Protein AF-A0A9E0UML6-F1 (afdb_monomer)

Nearest PDB structures (foldseek):
  7bkb-assembly1_D  TM=7.442E-01  e=4.950E-02  Methanospirillum hungatei JF-1
  8esw-assembly1_S1  TM=6.372E-01  e=2.706E-02  Drosophila melanogaster
  7qv7-assembly1_S  TM=6.905E-01  e=6.923E-02  Thermoanaerobacter kivui
  8qby-assembly1_G  TM=5.562E-01  e=6.923E-02  Paracoccus denitrificans PD1222
  6zjy-assembly1_3  TM=6.229E-01  e=3.241E-01  Thermus thermophilus

Sequence (110 aa):
MAKVAIAEATNFEKSGLFINRQFRIQKFKKVVEIPEEVVDVIDLLIRMINSYGKTSYNKPTRRDLRELMAKQYGFALVDGDVPSDGILMDSSKFASIKFPEKNALHFTNE

Solvent-accessible surface area (backbone atoms only — not comparable to full-atom values): 7101 Å² total; per-residue (Å²): 131,79,96,72,86,78,57,64,70,51,73,48,36,36,62,53,75,45,71,48,62,56,40,30,39,36,71,52,62,52,78,46,82,63,62,91,80,44,51,60,64,67,59,50,51,42,54,52,51,39,72,76,45,100,57,82,71,79,83,74,52,77,62,57,54,28,54,52,51,19,68,76,71,71,49,94,60,54,87,86,72,51,49,97,90,32,44,80,52,79,60,73,84,49,70,87,59,84,65,89,56,63,95,66,49,64,62,84,87,125

pLDDT: mean 83.92, std 10.59, range [41.12, 97.06]

Foldseek 3Di:
DDPDDAAADDLQQAWAWDQDLQRFIAIGHHNDHGDPRHDDVLVVVQVVCCVPDPDHDDRDDPCVVQVVVCVVQVDRGDNVPADRRTDHGDCCSCVPPDDPPVVSRPYDPD

Mean predicted aligned error: 6.78 Å

Radius of gyration: 16.9 Å; Cα contacts (8 Å, |Δi|>4): 121; chains: 1; bounding box: 46×33×43 Å

Structure (mmCIF, N/CA/C/O backbone):
data_AF-A0A9E0UML6-F1
#
_entry.id   AF-A0A9E0UML6-F1
#
loop_
_atom_site.group_PDB
_atom_site.id
_atom_site.type_symbol
_atom_site.label_atom_id
_atom_site.label_alt_id
_atom_site.label_comp_id
_atom_site.label_asym_id
_atom_site.label_entity_id
_atom_site.label_seq_id
_atom_site.pdbx_PDB_ins_code
_atom_site.Cartn_x
_atom_site.Cartn_y
_atom_site.Cartn_z
_atom_site.occupancy
_atom_site.B_iso_or_equiv
_atom_site.auth_seq_id
_atom_site.auth_comp_id
_atom_site.auth_asym_id
_atom_site.auth_atom_id
_atom_site.pdbx_PDB_model_num
ATOM 1 N N . MET A 1 1 ? -2.093 -21.588 11.000 1.00 82.25 1 MET A N 1
ATOM 2 C CA . MET A 1 1 ? -3.178 -20.817 10.353 1.00 82.25 1 MET A CA 1
ATOM 3 C C . MET A 1 1 ? -3.470 -19.570 11.169 1.00 82.25 1 MET A C 1
ATOM 5 O O . MET A 1 1 ? -3.203 -19.580 12.369 1.00 82.25 1 MET A O 1
ATOM 9 N N . ALA A 1 2 ? -3.986 -18.515 10.536 1.00 92.00 2 ALA A N 1
ATOM 10 C CA . ALA A 1 2 ? -4.423 -17.317 11.246 1.00 92.00 2 ALA A CA 1
ATOM 11 C C . ALA A 1 2 ? -5.658 -17.622 12.112 1.00 92.00 2 ALA A C 1
ATOM 13 O O . ALA A 1 2 ? -6.515 -18.405 11.711 1.00 92.00 2 ALA A O 1
ATOM 14 N N . LYS A 1 3 ? -5.739 -17.010 13.301 1.00 96.50 3 LYS A N 1
ATOM 15 C CA . LYS A 1 3 ? -6.915 -17.111 14.188 1.00 96.50 3 LYS A CA 1
ATOM 16 C C . LYS A 1 3 ? -8.031 -16.136 13.803 1.00 96.50 3 LYS A C 1
ATOM 18 O O . LYS A 1 3 ? -9.176 -16.348 14.175 1.00 96.50 3 LYS A O 1
ATOM 23 N N . VAL A 1 4 ? -7.676 -15.065 13.095 1.00 91.75 4 VAL A N 1
ATOM 24 C CA . VAL A 1 4 ? -8.574 -14.010 12.620 1.00 91.75 4 VAL A CA 1
ATOM 25 C C . VAL A 1 4 ? -8.223 -13.739 11.163 1.00 91.75 4 VAL A C 1
ATOM 27 O O . VAL A 1 4 ? -7.040 -13.632 10.834 1.00 91.75 4 VAL A O 1
ATOM 30 N N . ALA A 1 5 ? -9.238 -13.647 10.308 1.00 91.56 5 ALA A N 1
ATOM 31 C CA . ALA A 1 5 ? -9.104 -13.277 8.905 1.00 91.56 5 ALA A CA 1
ATOM 32 C C . ALA A 1 5 ? -9.808 -11.937 8.670 1.00 91.56 5 ALA A C 1
ATOM 34 O O . ALA A 1 5 ? -10.907 -11.717 9.175 1.00 91.56 5 ALA A O 1
ATOM 35 N N . ILE A 1 6 ? -9.157 -11.052 7.921 1.00 90.88 6 ILE A N 1
ATOM 36 C CA . ILE A 1 6 ? -9.671 -9.732 7.556 1.00 90.88 6 ILE A CA 1
ATOM 37 C C . ILE A 1 6 ? -9.738 -9.693 6.031 1.00 90.88 6 ILE A C 1
ATOM 39 O O . ILE A 1 6 ? -8.741 -9.987 5.372 1.00 90.88 6 ILE A O 1
ATOM 43 N N . ALA A 1 7 ? -10.906 -9.363 5.483 1.00 91.88 7 ALA A N 1
ATOM 44 C CA . ALA A 1 7 ? -11.083 -9.212 4.044 1.00 91.88 7 ALA A CA 1
ATOM 45 C C . ALA A 1 7 ? -10.414 -7.915 3.564 1.00 91.88 7 ALA A C 1
ATOM 47 O O . ALA A 1 7 ? -10.726 -6.834 4.063 1.00 91.88 7 ALA A O 1
ATOM 48 N N . GLU A 1 8 ? -9.506 -8.021 2.594 1.00 91.00 8 GLU A N 1
ATOM 49 C CA . GLU A 1 8 ? -8.814 -6.884 1.982 1.00 91.00 8 GLU A CA 1
ATOM 50 C C . GLU A 1 8 ? -9.082 -6.843 0.474 1.00 91.00 8 GLU A C 1
ATOM 52 O O . GLU A 1 8 ? -9.159 -7.883 -0.179 1.00 91.00 8 GLU A O 1
ATOM 57 N N . ALA A 1 9 ? -9.151 -5.624 -0.073 1.00 92.50 9 ALA A N 1
ATOM 58 C CA . ALA A 1 9 ? -9.278 -5.389 -1.501 1.00 92.50 9 ALA A CA 1
ATOM 59 C C . ALA A 1 9 ? -8.104 -6.004 -2.276 1.00 92.50 9 ALA A C 1
ATOM 61 O O . ALA A 1 9 ? -6.927 -5.743 -1.975 1.00 92.50 9 ALA A O 1
ATOM 62 N N . THR A 1 10 ? -8.419 -6.751 -3.329 1.00 93.50 10 THR A N 1
ATOM 63 C CA . THR A 1 10 ? -7.428 -7.275 -4.270 1.00 93.50 10 THR A CA 1
ATOM 64 C C . THR A 1 10 ? -6.830 -6.153 -5.126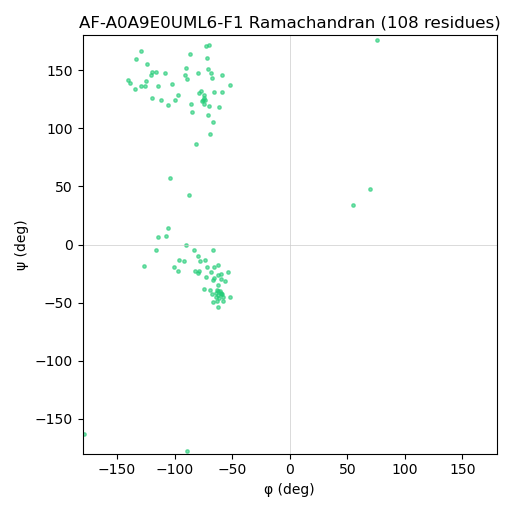 1.00 93.50 10 THR A C 1
ATOM 66 O O . THR A 1 10 ? -7.289 -5.010 -5.131 1.00 93.50 10 THR A O 1
ATOM 69 N N . ASN A 1 11 ? -5.790 -6.466 -5.903 1.00 93.50 11 ASN A N 1
ATOM 70 C CA . ASN A 1 11 ? -5.170 -5.488 -6.807 1.00 93.50 11 ASN A CA 1
ATOM 71 C C . ASN A 1 11 ? -6.097 -5.040 -7.943 1.00 93.50 11 ASN A C 1
ATOM 73 O O . ASN A 1 11 ? -5.859 -3.995 -8.536 1.00 93.50 11 ASN A O 1
ATOM 77 N N . PHE A 1 12 ? -7.140 -5.812 -8.247 1.00 95.31 12 PHE A N 1
ATOM 78 C CA . PHE A 1 12 ? -8.131 -5.435 -9.250 1.00 95.31 12 PHE A CA 1
ATOM 79 C C . PHE A 1 12 ? -9.145 -4.423 -8.701 1.00 95.31 12 PHE A C 1
ATOM 81 O O . PHE A 1 12 ? -9.738 -3.665 -9.463 1.00 95.31 12 PHE A O 1
ATOM 88 N N . GLU A 1 13 ? -9.306 -4.371 -7.383 1.00 95.38 13 GLU A N 1
ATOM 89 C CA . GLU A 1 13 ? -10.300 -3.548 -6.689 1.00 95.38 13 GLU A CA 1
ATOM 90 C C . GLU A 1 13 ? -9.719 -2.206 -6.209 1.00 95.38 13 GLU A C 1
ATOM 92 O O . GLU A 1 13 ? -10.457 -1.281 -5.866 1.00 95.38 13 GLU A O 1
ATOM 97 N N . LYS A 1 14 ? -8.387 -2.053 -6.222 1.00 91.00 14 LYS A N 1
ATOM 98 C CA . LYS A 1 14 ? -7.690 -0.831 -5.791 1.00 91.00 14 LYS A CA 1
ATOM 99 C C . LYS A 1 14 ? -6.686 -0.326 -6.822 1.00 91.00 14 LYS A C 1
ATOM 101 O O . LYS A 1 14 ? -6.316 -1.017 -7.761 1.00 91.00 14 LYS A O 1
ATOM 106 N N . SER A 1 15 ? -6.239 0.910 -6.626 1.00 90.62 15 SER A N 1
ATOM 107 C CA . SER A 1 15 ? -5.112 1.497 -7.356 1.00 90.62 15 SER A CA 1
ATOM 108 C C . SER A 1 15 ? -3.920 1.619 -6.417 1.00 90.62 15 SER A C 1
ATOM 110 O O . SER A 1 15 ? -4.093 1.866 -5.220 1.00 90.62 15 SER A O 1
ATOM 112 N N . GLY A 1 16 ? -2.713 1.485 -6.949 1.00 89.38 16 GLY A N 1
ATOM 113 C CA . GLY A 1 16 ? -1.515 1.562 -6.130 1.00 89.38 16 GLY A CA 1
ATOM 114 C C . GLY A 1 16 ? -0.232 1.413 -6.926 1.00 89.38 16 GLY A C 1
ATOM 115 O O . GLY A 1 16 ? -0.213 1.551 -8.149 1.00 89.38 16 GLY A O 1
ATOM 116 N N . LEU A 1 17 ? 0.844 1.132 -6.194 1.00 89.62 17 LEU A N 1
ATOM 117 C CA . LEU A 1 17 ? 2.190 0.985 -6.727 1.00 89.62 17 LEU A CA 1
ATOM 118 C C . LEU A 1 17 ? 2.764 -0.372 -6.320 1.00 89.62 17 LEU A C 1
ATOM 120 O O . LEU A 1 17 ? 2.588 -0.797 -5.179 1.00 89.62 17 LEU A O 1
ATOM 124 N N . PHE A 1 18 ? 3.488 -1.009 -7.233 1.00 90.81 18 PHE A N 1
ATOM 125 C CA . PHE A 1 18 ? 4.339 -2.161 -6.956 1.00 90.81 18 PHE A CA 1
ATOM 126 C C . PHE A 1 18 ? 5.796 -1.828 -7.222 1.00 90.81 18 PHE A C 1
ATOM 128 O O . PHE A 1 18 ? 6.098 -1.059 -8.128 1.00 90.81 18 PHE A O 1
ATOM 135 N N . ILE A 1 19 ? 6.688 -2.455 -6.461 1.00 87.69 19 ILE A N 1
ATOM 136 C CA . ILE A 1 19 ? 8.114 -2.518 -6.774 1.00 87.69 19 ILE A CA 1
ATOM 137 C C . ILE A 1 19 ? 8.383 -3.936 -7.261 1.00 87.69 19 ILE A C 1
ATOM 139 O O . ILE A 1 19 ? 8.107 -4.900 -6.546 1.00 87.69 19 ILE A O 1
ATOM 143 N N . ASN A 1 20 ? 8.868 -4.072 -8.490 1.00 88.88 20 ASN A N 1
ATOM 144 C CA . ASN A 1 20 ? 9.155 -5.380 -9.071 1.00 88.88 20 ASN A CA 1
ATOM 145 C C . ASN A 1 20 ? 10.597 -5.848 -8.769 1.00 88.88 20 ASN A C 1
ATOM 147 O O . ASN A 1 20 ? 11.381 -5.164 -8.113 1.00 88.88 20 ASN A O 1
ATOM 151 N N . ARG A 1 21 ? 10.971 -7.017 -9.301 1.00 87.88 21 ARG A N 1
ATOM 152 C CA . ARG A 1 21 ? 12.294 -7.653 -9.109 1.00 87.88 21 ARG A CA 1
ATOM 153 C C . ARG A 1 21 ? 13.485 -6.904 -9.731 1.00 87.88 21 ARG A C 1
ATOM 155 O O . ARG A 1 21 ? 14.618 -7.338 -9.550 1.00 87.88 21 ARG A O 1
ATOM 162 N N . GLN A 1 22 ? 13.232 -5.825 -10.466 1.00 87.06 22 GLN A N 1
ATOM 163 C CA . GLN A 1 22 ? 14.233 -4.916 -11.033 1.00 87.06 22 GLN A CA 1
ATOM 164 C C . GLN A 1 22 ? 14.285 -3.589 -10.260 1.00 87.06 22 GLN A C 1
ATOM 166 O O . GLN A 1 22 ? 14.790 -2.603 -10.784 1.00 87.06 22 GLN A O 1
ATOM 171 N N . PHE A 1 23 ? 13.689 -3.524 -9.062 1.00 86.44 23 PHE A N 1
ATOM 172 C CA . PHE A 1 23 ? 13.521 -2.285 -8.297 1.00 86.44 23 PHE A CA 1
ATOM 173 C C . PHE A 1 23 ? 12.803 -1.176 -9.070 1.00 86.44 23 PHE A C 1
ATOM 175 O O . PHE A 1 23 ? 13.073 0.010 -8.900 1.00 86.44 23 PHE A O 1
ATOM 182 N N . ARG A 1 24 ? 11.855 -1.553 -9.930 1.00 88.62 24 ARG A N 1
ATOM 183 C CA . ARG A 1 24 ? 11.059 -0.597 -10.694 1.00 88.62 24 ARG A CA 1
ATOM 184 C C . ARG A 1 24 ? 9.700 -0.390 -10.043 1.00 88.62 24 ARG A C 1
ATOM 186 O O . ARG A 1 24 ? 8.953 -1.352 -9.864 1.00 88.62 24 ARG A O 1
ATOM 193 N N . ILE A 1 25 ? 9.381 0.864 -9.735 1.00 89.12 25 ILE A N 1
ATOM 194 C CA . ILE A 1 25 ? 8.066 1.303 -9.266 1.00 89.12 25 ILE A CA 1
ATOM 195 C C . ILE A 1 25 ? 7.122 1.340 -10.461 1.00 89.12 25 ILE A C 1
ATOM 197 O O . ILE A 1 25 ? 7.381 2.043 -11.435 1.00 89.12 25 ILE A O 1
ATOM 201 N N . GLN A 1 26 ? 6.014 0.617 -10.380 1.00 90.44 26 GLN A N 1
ATOM 202 C CA . GLN A 1 26 ? 4.998 0.540 -11.425 1.00 90.44 26 GLN A CA 1
ATOM 203 C C . GLN A 1 26 ? 3.627 0.814 -10.821 1.00 90.44 26 GLN A C 1
ATOM 205 O O . GLN A 1 26 ? 3.302 0.294 -9.754 1.00 90.44 26 GLN A O 1
ATOM 210 N N . LYS A 1 27 ? 2.812 1.616 -11.508 1.00 90.56 27 LYS A N 1
ATOM 211 C CA . LYS A 1 27 ? 1.439 1.897 -11.081 1.00 90.56 27 LYS A CA 1
ATOM 212 C C . LYS A 1 27 ? 0.453 0.884 -11.647 1.00 90.56 27 LYS A C 1
ATOM 214 O O . LYS A 1 27 ? 0.552 0.498 -12.809 1.00 90.56 27 LYS A O 1
ATOM 219 N N . PHE A 1 28 ? -0.541 0.528 -10.847 1.00 91.44 28 PHE A N 1
ATOM 220 C CA . PHE A 1 28 ? -1.723 -0.206 -11.284 1.00 91.44 28 PHE A CA 1
ATOM 221 C C . 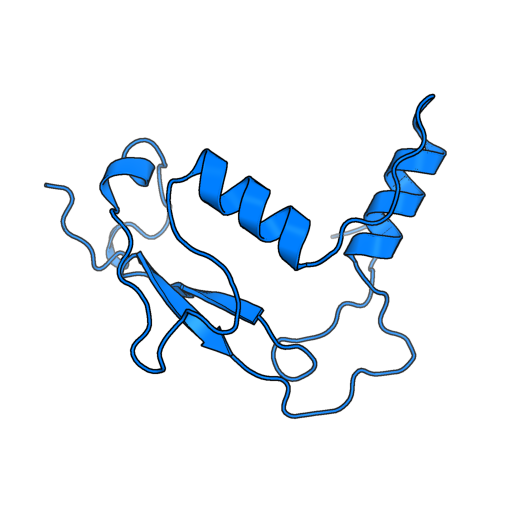PHE A 1 28 ? -2.983 0.578 -10.924 1.00 91.44 28 PHE A C 1
ATOM 223 O O . PHE A 1 28 ? -2.985 1.414 -10.014 1.00 91.44 28 PHE A O 1
ATOM 230 N N . LYS A 1 29 ? -4.057 0.327 -11.668 1.00 91.50 29 LYS A N 1
ATOM 231 C CA . LYS A 1 29 ? -5.348 0.981 -11.473 1.00 91.50 29 LYS A CA 1
ATOM 232 C C . LYS A 1 29 ? -6.412 -0.053 -11.148 1.00 91.50 29 LYS A C 1
ATOM 234 O O . LYS A 1 29 ? -6.368 -1.160 -11.678 1.00 91.50 29 LYS A O 1
ATOM 239 N N . LYS A 1 30 ? -7.384 0.370 -10.345 1.00 94.50 30 LYS A N 1
ATOM 240 C CA . LYS A 1 30 ? -8.645 -0.337 -10.133 1.00 94.50 30 LYS A CA 1
ATOM 241 C C . LYS A 1 30 ? -9.307 -0.657 -11.477 1.00 94.50 30 LYS A C 1
ATOM 243 O O . LYS A 1 30 ? -9.355 0.203 -12.358 1.00 94.50 30 LYS A O 1
ATOM 248 N N . VAL A 1 31 ? -9.837 -1.869 -11.593 1.00 97.06 31 VAL A N 1
ATOM 249 C CA . VAL A 1 31 ? -10.583 -2.365 -12.761 1.00 97.06 31 VAL A CA 1
ATOM 250 C C . VAL A 1 31 ? -11.957 -2.940 -1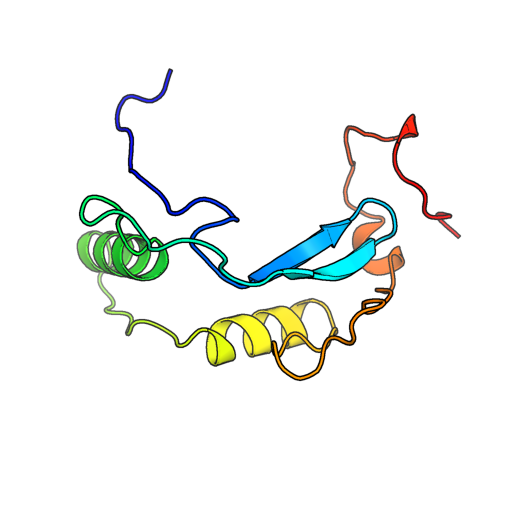2.408 1.00 97.06 31 VAL A C 1
ATOM 252 O O . VAL A 1 31 ? -12.802 -3.027 -13.292 1.00 97.06 31 VAL A O 1
ATOM 255 N N . VAL A 1 32 ? -12.205 -3.298 -11.145 1.00 96.56 32 VAL A N 1
ATOM 256 C CA . VAL A 1 32 ? -13.517 -3.751 -10.648 1.00 96.56 32 VAL A CA 1
ATOM 257 C C . VAL A 1 32 ? -13.870 -3.050 -9.341 1.00 96.56 32 VAL A C 1
ATOM 259 O O . VAL A 1 32 ? -12.993 -2.509 -8.668 1.00 96.56 32 VAL A O 1
ATOM 262 N N . GLU A 1 33 ? -15.152 -3.033 -8.988 1.00 95.81 33 GLU A N 1
ATOM 263 C CA . GLU A 1 33 ? -15.628 -2.451 -7.732 1.00 95.81 33 GLU A CA 1
ATOM 264 C C . GLU A 1 33 ? -15.184 -3.256 -6.508 1.00 95.81 33 GLU A C 1
ATOM 266 O O . GLU A 1 33 ? -15.034 -4.474 -6.574 1.00 95.81 33 GLU A O 1
ATOM 271 N N . ILE A 1 34 ? -14.952 -2.548 -5.399 1.00 94.44 34 ILE A N 1
ATOM 272 C CA . ILE A 1 34 ? -14.572 -3.163 -4.123 1.00 94.44 34 ILE A CA 1
ATOM 273 C C . ILE A 1 34 ? -15.835 -3.812 -3.527 1.00 94.44 34 ILE A C 1
ATOM 275 O O . ILE A 1 34 ? -16.847 -3.113 -3.430 1.00 94.44 34 ILE A O 1
ATOM 279 N N . PRO A 1 35 ? -15.802 -5.096 -3.119 1.00 93.75 35 PRO A N 1
ATOM 280 C CA . PRO A 1 35 ? -16.915 -5.726 -2.405 1.00 93.75 35 PRO A CA 1
ATOM 281 C C . PRO A 1 35 ? -17.258 -4.996 -1.099 1.00 93.75 35 PRO A C 1
ATOM 283 O O . PRO A 1 35 ? -16.365 -4.493 -0.417 1.00 93.75 35 PRO A O 1
ATOM 286 N N . GLU A 1 36 ? -18.537 -4.956 -0.722 1.00 91.19 36 GLU A N 1
ATOM 287 C CA . GLU A 1 36 ? -19.002 -4.194 0.450 1.00 91.19 36 GLU A CA 1
ATOM 288 C C . GLU A 1 36 ? -18.401 -4.692 1.776 1.00 91.19 36 GLU A C 1
ATOM 290 O O . GLU A 1 36 ? -18.246 -3.921 2.723 1.00 91.19 36 GLU A O 1
ATOM 295 N N . GLU A 1 37 ? -18.020 -5.967 1.851 1.00 90.25 37 GLU A N 1
ATOM 296 C CA . GLU A 1 37 ? -17.478 -6.611 3.050 1.00 90.25 37 GLU A CA 1
ATOM 297 C C . GLU A 1 37 ? -15.989 -6.308 3.288 1.00 90.25 37 GLU A C 1
ATOM 299 O O . GLU A 1 37 ? -15.436 -6.660 4.336 1.00 90.25 37 GLU A O 1
ATOM 304 N N . VAL A 1 38 ? -15.316 -5.684 2.320 1.0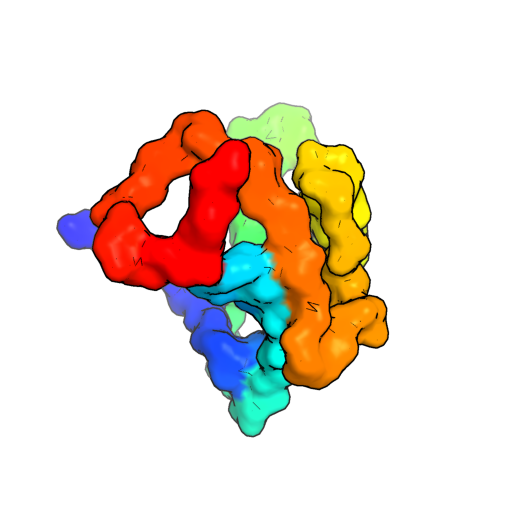0 93.38 38 VAL A N 1
ATOM 305 C CA . VAL A 1 38 ? -13.890 -5.365 2.403 1.00 93.38 38 VAL A CA 1
ATOM 306 C C . VAL A 1 38 ? -13.663 -4.133 3.270 1.00 93.38 38 VAL A C 1
ATOM 308 O O . VAL A 1 38 ? -14.245 -3.070 3.060 1.00 93.38 38 VAL A O 1
ATOM 311 N N . VAL A 1 39 ? -12.730 -4.247 4.215 1.00 90.50 39 VAL A N 1
ATOM 312 C CA . VAL A 1 39 ? -12.359 -3.129 5.086 1.00 90.50 39 VAL A CA 1
ATOM 313 C C . VAL A 1 39 ? -11.213 -2.308 4.498 1.00 90.50 39 VAL A C 1
ATOM 315 O O . VAL A 1 39 ? -10.277 -2.833 3.890 1.00 90.50 39 VAL A O 1
ATOM 318 N N . ASP A 1 40 ? -11.233 -0.997 4.742 1.00 87.94 40 ASP A N 1
ATOM 319 C CA . ASP A 1 40 ? -10.062 -0.151 4.518 1.00 87.94 40 ASP A CA 1
ATOM 320 C C . ASP A 1 40 ? -9.002 -0.477 5.581 1.00 87.94 40 ASP A C 1
ATOM 322 O O . ASP A 1 40 ? -9.169 -0.198 6.770 1.00 87.94 40 ASP A O 1
ATOM 326 N N . VAL A 1 41 ? -7.898 -1.083 5.145 1.00 87.69 41 VAL A N 1
ATOM 327 C CA . VAL A 1 41 ? -6.835 -1.554 6.043 1.00 87.69 41 VAL A CA 1
ATOM 328 C C . VAL A 1 41 ? -6.179 -0.410 6.817 1.00 87.69 41 VAL A C 1
ATOM 330 O O . VAL A 1 41 ? -5.829 -0.596 7.980 1.00 87.69 41 VAL A O 1
ATOM 333 N N . ILE A 1 42 ? -6.034 0.782 6.229 1.00 88.50 42 ILE A N 1
ATOM 334 C CA . ILE A 1 42 ? -5.448 1.926 6.943 1.00 88.50 42 ILE A CA 1
ATOM 335 C C . ILE A 1 42 ? -6.390 2.377 8.058 1.00 88.50 42 ILE A C 1
ATOM 337 O O . ILE A 1 42 ? -5.934 2.632 9.171 1.00 88.50 42 ILE A O 1
ATOM 341 N N . ASP A 1 43 ? -7.694 2.434 7.789 1.00 89.81 43 ASP A N 1
ATOM 342 C CA . ASP A 1 43 ? -8.691 2.745 8.817 1.00 89.81 43 ASP A CA 1
ATOM 343 C C . ASP A 1 43 ? -8.688 1.712 9.951 1.00 89.81 43 ASP A C 1
ATOM 345 O O . ASP A 1 43 ? -8.630 2.075 11.129 1.00 89.81 43 ASP A O 1
ATOM 349 N N . LEU A 1 44 ? -8.663 0.421 9.603 1.00 91.38 44 LEU A N 1
ATOM 350 C CA . LEU A 1 44 ? -8.586 -0.662 10.579 1.00 91.38 44 LEU A CA 1
ATOM 351 C C . LEU A 1 44 ? -7.337 -0.538 11.460 1.00 91.38 44 LEU A C 1
ATOM 353 O O . LEU A 1 44 ? -7.448 -0.600 12.684 1.00 91.38 44 LEU A O 1
ATOM 357 N N . LEU A 1 45 ? -6.159 -0.336 10.863 1.00 90.81 45 LEU A N 1
ATOM 358 C CA . LEU A 1 45 ? -4.902 -0.208 11.602 1.00 90.81 45 LEU A CA 1
ATOM 359 C C . LEU A 1 45 ? -4.909 1.008 12.533 1.00 90.81 45 LEU A C 1
ATOM 361 O O . LEU A 1 45 ? -4.465 0.896 13.675 1.00 90.81 45 LEU A O 1
ATOM 365 N N . ILE A 1 46 ? -5.456 2.145 12.094 1.00 92.50 46 ILE A N 1
ATOM 366 C CA . ILE A 1 46 ? -5.589 3.343 12.934 1.00 92.50 46 ILE A CA 1
ATOM 367 C C . ILE A 1 46 ? -6.529 3.079 14.112 1.00 92.50 46 ILE A C 1
ATOM 369 O O . ILE A 1 46 ? -6.177 3.383 15.251 1.00 92.50 46 ILE A O 1
ATOM 373 N N . ARG A 1 47 ? -7.685 2.447 13.877 1.00 91.81 47 ARG A N 1
ATOM 374 C CA . ARG A 1 47 ? -8.618 2.056 14.947 1.00 91.81 47 ARG A CA 1
ATOM 375 C C . ARG A 1 47 ? -7.969 1.099 15.941 1.00 91.81 47 ARG A C 1
ATOM 377 O O . ARG A 1 47 ? -8.127 1.284 17.145 1.00 91.81 47 ARG A O 1
ATOM 384 N N . MET A 1 48 ? -7.213 0.115 15.455 1.00 91.38 48 MET A N 1
ATOM 385 C CA . MET A 1 48 ? -6.479 -0.816 16.311 1.00 91.38 48 MET A CA 1
ATOM 386 C C . MET A 1 48 ? -5.440 -0.074 17.155 1.00 91.38 48 MET A C 1
ATOM 388 O O . MET A 1 48 ? -5.485 -0.170 18.379 1.00 91.38 48 MET A O 1
ATOM 392 N N . ILE A 1 49 ? -4.557 0.721 16.548 1.00 91.62 49 ILE A N 1
ATOM 393 C CA . ILE A 1 49 ? -3.517 1.462 17.278 1.00 91.62 49 ILE A CA 1
ATOM 394 C C . 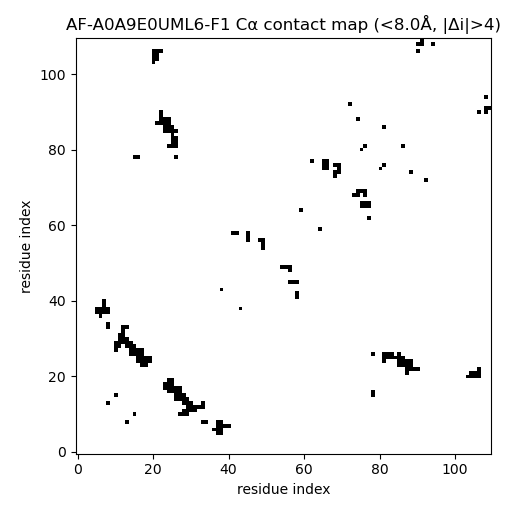ILE A 1 49 ? -4.137 2.410 18.315 1.00 91.62 49 ILE A C 1
ATOM 396 O O . ILE A 1 49 ? -3.683 2.434 19.458 1.00 91.62 49 ILE A O 1
ATOM 400 N N . ASN A 1 50 ? -5.212 3.120 17.963 1.00 93.12 50 ASN A N 1
ATOM 401 C CA . ASN A 1 50 ? -5.918 4.015 18.883 1.00 93.12 50 ASN A CA 1
ATOM 402 C C . ASN A 1 50 ? -6.608 3.259 20.030 1.00 93.12 50 ASN A C 1
ATOM 404 O O . ASN A 1 50 ? -6.719 3.798 21.125 1.00 93.12 50 ASN A O 1
ATOM 408 N N . SER A 1 51 ? -7.048 2.015 19.805 1.00 92.50 51 SER A N 1
ATOM 409 C CA . SER A 1 51 ? -7.667 1.183 20.849 1.00 92.50 51 SER A CA 1
ATOM 410 C C . SER A 1 51 ? -6.671 0.653 21.888 1.00 92.50 51 SER A C 1
ATOM 412 O O . SER A 1 51 ? -7.047 0.434 23.036 1.00 92.50 51 SER A O 1
ATOM 414 N N . TYR A 1 52 ? -5.403 0.468 21.504 1.00 89.31 52 TYR A N 1
ATOM 415 C CA . TYR A 1 52 ? -4.337 -0.008 22.396 1.00 89.31 52 TYR A CA 1
ATOM 416 C C . TYR A 1 52 ? -3.485 1.126 22.988 1.00 89.31 52 TYR A C 1
ATOM 418 O O . TYR A 1 52 ? -2.814 0.934 24.004 1.00 89.31 52 TYR A O 1
ATOM 426 N N . GLY A 1 53 ? -3.456 2.289 22.337 1.00 81.56 53 GLY A N 1
ATOM 427 C CA . GLY A 1 53 ? -2.585 3.406 22.683 1.00 81.56 53 GLY A CA 1
ATOM 428 C C . GLY A 1 53 ? -3.154 4.350 23.745 1.00 81.56 53 GLY A C 1
ATOM 429 O O . GLY A 1 53 ? -4.350 4.409 24.002 1.00 81.56 53 GLY A O 1
ATOM 430 N N . LYS A 1 54 ? -2.268 5.167 24.328 1.00 75.94 54 LYS A N 1
ATOM 431 C CA . LYS A 1 54 ? -2.641 6.377 25.093 1.00 75.94 54 LYS A CA 1
ATOM 432 C C . LYS A 1 54 ? -2.725 7.627 24.206 1.00 75.94 54 LYS A C 1
ATOM 434 O O . LYS A 1 54 ? -2.980 8.722 24.699 1.00 75.94 54 LYS A O 1
ATOM 439 N N . THR A 1 55 ? -2.453 7.470 22.913 1.00 75.56 55 THR A N 1
ATOM 440 C CA . THR A 1 55 ? -2.348 8.543 21.923 1.00 75.56 55 THR A CA 1
ATOM 441 C C . THR A 1 55 ? -3.284 8.227 20.767 1.00 75.56 55 THR A C 1
ATOM 443 O O . THR A 1 55 ? -3.341 7.084 20.321 1.00 75.56 55 THR A O 1
ATOM 446 N N . SER A 1 56 ? -4.009 9.241 20.297 1.00 84.25 56 SER A N 1
ATOM 447 C CA . SER A 1 56 ? -4.910 9.125 19.153 1.00 84.25 56 SER A CA 1
ATOM 448 C C . SER A 1 56 ? -4.214 9.611 17.889 1.00 84.25 56 SER A C 1
ATOM 450 O O . SER A 1 56 ? -3.692 10.725 17.851 1.00 84.25 56 SER A O 1
ATOM 452 N N . TYR A 1 57 ? -4.246 8.790 16.848 1.00 87.12 57 TYR A N 1
ATOM 453 C CA . TYR A 1 57 ? -3.773 9.114 15.511 1.00 87.12 57 TYR A CA 1
ATOM 454 C C . TYR A 1 57 ? -4.959 9.417 14.601 1.00 87.12 57 TYR A C 1
ATOM 456 O O . TYR A 1 57 ? -5.969 8.710 14.617 1.00 87.12 57 TYR A O 1
ATOM 464 N N . ASN A 1 58 ? -4.813 10.452 13.778 1.00 90.50 58 ASN A N 1
ATOM 465 C CA . ASN A 1 58 ? -5.722 10.700 12.666 1.00 90.50 58 ASN A CA 1
ATOM 466 C C . ASN A 1 58 ? -5.357 9.785 11.497 1.00 90.50 58 ASN A C 1
ATOM 468 O O . ASN A 1 58 ? -4.180 9.484 11.286 1.00 90.50 58 ASN A O 1
ATOM 472 N N . LYS A 1 59 ? -6.360 9.375 10.714 1.00 89.31 59 LYS A N 1
ATOM 473 C CA . LYS A 1 59 ? -6.124 8.610 9.489 1.00 89.31 59 LYS A CA 1
ATOM 474 C C . LYS A 1 59 ? -5.294 9.458 8.512 1.00 89.31 59 LYS A C 1
ATOM 476 O O . LYS A 1 59 ? -5.775 10.515 8.101 1.00 89.31 59 LYS A O 1
ATOM 481 N N . PRO A 1 60 ? -4.080 9.024 8.129 1.00 90.31 60 PRO A N 1
ATOM 482 C CA . PRO A 1 60 ? -3.282 9.754 7.159 1.00 90.31 60 PRO A CA 1
ATOM 483 C C . PRO A 1 60 ? -3.903 9.622 5.769 1.00 90.31 60 PRO A C 1
ATOM 485 O O . PRO A 1 60 ? -4.528 8.609 5.431 1.00 90.31 60 PRO A O 1
ATOM 488 N N . THR A 1 61 ? -3.698 10.625 4.926 1.00 88.75 61 THR A N 1
ATOM 489 C CA . THR A 1 61 ? -4.011 10.491 3.508 1.00 88.75 61 THR A CA 1
ATOM 490 C C . THR A 1 61 ? -2.996 9.561 2.836 1.00 88.75 61 THR A C 1
ATOM 492 O O . THR A 1 61 ? -1.872 9.362 3.305 1.00 88.75 61 THR A O 1
ATOM 495 N N . ARG A 1 62 ? -3.359 9.013 1.668 1.00 82.62 62 ARG A N 1
ATOM 496 C CA . ARG A 1 62 ? -2.402 8.262 0.833 1.00 82.62 62 ARG A CA 1
ATOM 497 C C . ARG A 1 62 ? -1.173 9.099 0.472 1.00 82.62 62 ARG A C 1
ATOM 499 O O . ARG A 1 62 ? -0.091 8.544 0.306 1.00 82.62 62 ARG A O 1
ATOM 506 N N . ARG A 1 63 ? -1.345 10.418 0.335 1.00 85.00 63 ARG A N 1
ATOM 507 C CA . ARG A 1 63 ? -0.261 11.356 0.046 1.00 85.00 63 ARG A CA 1
ATOM 508 C C . ARG A 1 63 ? 0.712 11.439 1.219 1.00 85.00 63 ARG A C 1
ATOM 510 O O . ARG A 1 63 ? 1.898 11.233 0.994 1.00 85.00 63 ARG A O 1
ATOM 517 N N . ASP A 1 64 ? 0.211 11.624 2.438 1.00 87.56 64 ASP A N 1
ATOM 518 C CA . ASP A 1 64 ? 1.049 11.743 3.641 1.00 87.56 64 ASP A CA 1
ATOM 519 C C . ASP A 1 64 ? 1.935 10.506 3.831 1.00 87.56 64 ASP A C 1
ATOM 521 O O . ASP A 1 64 ? 3.141 10.610 4.054 1.00 87.56 64 ASP A O 1
ATOM 525 N N . LEU A 1 65 ? 1.349 9.312 3.668 1.00 86.12 65 LEU A N 1
ATOM 526 C CA . LEU A 1 65 ? 2.080 8.046 3.770 1.00 86.12 65 LEU A CA 1
ATOM 527 C C . LEU A 1 65 ? 3.202 7.947 2.733 1.00 86.12 65 LEU A C 1
ATOM 529 O O . LEU A 1 65 ? 4.299 7.480 3.031 1.00 86.12 65 LEU A O 1
ATOM 533 N N . ARG A 1 66 ? 2.942 8.407 1.513 1.00 84.31 66 ARG A N 1
ATOM 534 C CA . ARG A 1 66 ? 3.912 8.357 0.419 1.00 84.31 66 ARG A CA 1
ATOM 535 C C . ARG A 1 66 ? 5.013 9.378 0.555 1.00 84.31 66 ARG A C 1
ATOM 537 O O . ARG A 1 66 ? 6.149 9.042 0.260 1.00 84.31 66 ARG A O 1
ATOM 544 N N . GLU A 1 67 ? 4.707 10.584 1.011 1.00 85.31 67 GLU A N 1
ATOM 545 C CA . GLU A 1 67 ? 5.726 11.587 1.320 1.00 85.31 67 GLU A CA 1
ATOM 546 C C . GLU A 1 67 ? 6.633 11.100 2.459 1.00 85.31 67 GLU A C 1
ATOM 548 O O . GLU A 1 67 ? 7.855 11.238 2.380 1.00 85.31 67 GLU A O 1
ATOM 553 N N . LEU A 1 68 ? 6.066 10.431 3.468 1.00 85.69 68 LEU A N 1
ATOM 554 C CA . LEU A 1 68 ? 6.837 9.806 4.542 1.00 85.69 68 LEU A CA 1
ATOM 555 C C . LEU A 1 68 ? 7.762 8.694 4.020 1.00 85.69 68 LEU A C 1
ATOM 557 O O . LEU A 1 68 ? 8.954 8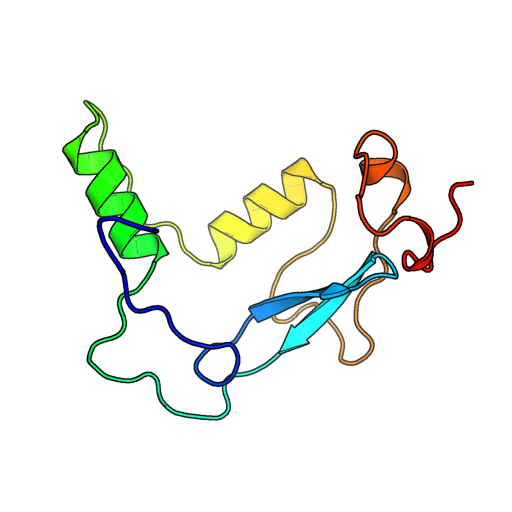.682 4.331 1.00 85.69 68 LEU A O 1
ATOM 561 N N . MET A 1 69 ? 7.239 7.781 3.197 1.00 81.94 69 MET A N 1
ATOM 562 C CA . MET A 1 69 ? 8.036 6.724 2.560 1.00 81.94 69 MET A CA 1
ATOM 563 C C . MET A 1 69 ? 9.116 7.309 1.637 1.00 81.94 69 MET A C 1
ATOM 565 O O . MET A 1 69 ? 10.270 6.881 1.682 1.00 81.94 69 MET A O 1
ATOM 569 N N . ALA A 1 70 ? 8.762 8.320 0.843 1.00 80.38 70 ALA A N 1
ATOM 570 C CA . ALA A 1 70 ? 9.664 9.019 -0.062 1.00 80.38 70 ALA A CA 1
ATOM 571 C C . ALA A 1 70 ? 10.825 9.668 0.690 1.00 80.38 70 ALA A C 1
ATOM 573 O O . ALA A 1 70 ? 11.967 9.565 0.252 1.00 80.38 70 ALA A O 1
ATOM 574 N N . LYS A 1 71 ? 10.559 10.285 1.845 1.00 82.62 71 LYS A N 1
ATOM 575 C CA . LYS A 1 71 ? 11.593 10.865 2.707 1.00 82.62 71 LYS A CA 1
ATOM 576 C C . LYS A 1 71 ? 12.542 9.804 3.265 1.00 82.62 71 LYS A C 1
ATOM 578 O O . LYS A 1 71 ? 13.745 10.036 3.306 1.00 82.62 71 LYS A O 1
ATOM 583 N N . GLN A 1 72 ? 12.012 8.657 3.688 1.00 79.25 72 GLN A N 1
ATOM 584 C CA . GLN A 1 72 ? 12.809 7.589 4.298 1.00 79.25 72 GLN A CA 1
ATOM 585 C C . GLN A 1 72 ? 13.744 6.908 3.293 1.00 79.25 72 GLN A C 1
ATOM 587 O O . GLN A 1 72 ? 14.875 6.569 3.631 1.00 79.25 72 GLN A O 1
ATOM 592 N N . TYR A 1 73 ? 13.273 6.696 2.065 1.00 72.56 73 TYR A N 1
ATOM 593 C CA . TYR A 1 73 ? 13.980 5.873 1.083 1.00 72.56 73 TYR A CA 1
ATOM 594 C C . TYR A 1 73 ? 14.447 6.649 -0.159 1.00 72.56 73 TYR A C 1
ATOM 596 O O . TYR A 1 73 ? 15.176 6.117 -0.997 1.00 72.56 73 TYR A O 1
ATOM 604 N N . GLY A 1 74 ? 14.098 7.930 -0.272 1.00 69.25 74 GLY A N 1
ATOM 605 C CA . GLY A 1 74 ? 14.559 8.852 -1.309 1.00 69.25 74 GLY A CA 1
ATOM 606 C C . GLY A 1 74 ? 14.021 8.552 -2.709 1.00 69.25 74 GLY A C 1
ATOM 607 O O . GLY A 1 74 ? 14.818 8.512 -3.642 1.00 69.25 74 GLY A O 1
ATOM 608 N N . PHE A 1 75 ? 12.713 8.315 -2.859 1.00 70.31 75 PHE A N 1
ATOM 609 C CA . PHE A 1 75 ? 12.050 8.169 -4.166 1.00 70.31 75 PHE A CA 1
ATOM 610 C C . PHE A 1 75 ? 10.673 8.850 -4.191 1.00 70.31 75 PHE A C 1
ATOM 612 O O . PHE A 1 75 ? 9.944 8.795 -3.207 1.00 70.31 75 PHE A O 1
ATOM 619 N N . ALA A 1 76 ? 10.304 9.498 -5.303 1.00 66.25 76 ALA A N 1
ATOM 620 C CA . ALA A 1 76 ? 9.006 10.166 -5.446 1.00 66.25 76 ALA A CA 1
ATOM 621 C C . ALA A 1 76 ? 7.883 9.136 -5.658 1.00 66.25 76 ALA A C 1
ATOM 623 O O . ALA A 1 76 ? 7.957 8.302 -6.558 1.00 66.25 76 ALA A O 1
ATOM 624 N N . LEU A 1 77 ? 6.853 9.176 -4.807 1.00 67.44 77 LEU A N 1
ATOM 625 C CA . LEU A 1 77 ? 5.828 8.128 -4.710 1.00 67.44 77 LEU A CA 1
ATOM 626 C C . LEU A 1 77 ? 4.412 8.549 -5.118 1.00 67.44 77 LEU A C 1
ATOM 628 O O . LEU A 1 77 ? 3.466 7.794 -4.898 1.00 67.44 77 LEU A O 1
ATOM 632 N N . VAL A 1 78 ? 4.206 9.749 -5.651 1.00 66.25 78 VAL A N 1
ATOM 633 C CA . VAL A 1 78 ? 2.845 10.254 -5.878 1.00 66.25 78 VAL A CA 1
ATOM 634 C C . VAL A 1 78 ? 2.248 9.590 -7.131 1.00 66.25 78 VAL A C 1
ATOM 636 O O . VAL A 1 78 ? 2.902 9.527 -8.162 1.00 66.25 78 VAL A O 1
ATOM 639 N N . ASP A 1 79 ? 1.007 9.078 -7.064 1.00 59.16 79 ASP A N 1
ATOM 640 C CA . ASP A 1 79 ? 0.344 8.292 -8.140 1.00 59.16 79 ASP A CA 1
ATOM 641 C C . ASP A 1 79 ? 0.321 8.971 -9.522 1.00 59.16 79 ASP A C 1
ATOM 643 O O . ASP A 1 79 ? 0.170 8.298 -10.546 1.00 59.16 79 ASP A O 1
ATOM 647 N N . GLY A 1 80 ? 0.430 10.301 -9.553 1.00 62.31 80 GLY A N 1
ATOM 648 C CA . GLY A 1 80 ? 0.515 11.088 -10.782 1.00 62.31 80 GLY A CA 1
ATOM 649 C C . GLY A 1 80 ? 1.909 11.102 -11.412 1.00 62.31 80 GLY A C 1
ATOM 650 O O . GLY A 1 80 ? 2.012 11.241 -12.627 1.00 62.31 80 GLY A O 1
ATOM 651 N N . ASP A 1 81 ? 2.951 10.884 -10.612 1.00 73.38 81 ASP A N 1
ATOM 652 C CA . ASP A 1 81 ? 4.349 11.088 -11.000 1.00 73.38 81 ASP A CA 1
ATOM 653 C C . ASP A 1 81 ? 4.990 9.818 -11.572 1.00 73.38 81 ASP A C 1
ATOM 655 O O . ASP A 1 81 ? 6.051 9.882 -12.184 1.00 73.38 81 ASP A O 1
ATOM 659 N N . VAL A 1 82 ? 4.355 8.652 -11.397 1.00 84.38 82 VAL A N 1
ATOM 660 C CA . VAL A 1 82 ? 4.865 7.383 -11.935 1.00 84.38 82 VAL A CA 1
ATOM 661 C C . VAL A 1 82 ? 4.407 7.227 -13.393 1.00 84.38 82 VAL A C 1
ATOM 663 O O . VAL A 1 82 ? 3.200 7.086 -13.637 1.00 84.38 82 VAL A O 1
ATOM 666 N N . PRO A 1 83 ? 5.316 7.232 -14.385 1.00 86.31 83 PRO A N 1
ATOM 667 C CA . PRO A 1 83 ? 4.966 7.034 -15.789 1.00 86.31 83 PRO A CA 1
ATOM 668 C C . PRO A 1 83 ? 4.585 5.568 -16.071 1.00 86.31 83 PRO A C 1
ATOM 670 O O . PRO A 1 83 ? 4.685 4.698 -15.203 1.00 86.31 83 PRO A O 1
ATOM 673 N N . SER A 1 84 ? 4.064 5.275 -17.267 1.00 85.31 84 SER A N 1
ATOM 674 C CA . SER A 1 84 ? 3.584 3.924 -17.620 1.00 85.31 84 SER A CA 1
ATOM 675 C C . SER A 1 84 ? 4.697 2.875 -17.687 1.00 85.31 84 SER A C 1
ATOM 677 O O . SER A 1 84 ? 4.447 1.702 -17.424 1.00 85.31 84 SER A O 1
ATOM 679 N N . ASP A 1 85 ? 5.915 3.295 -18.009 1.00 86.56 85 ASP A N 1
ATOM 680 C CA . ASP A 1 85 ? 7.141 2.494 -17.985 1.00 86.56 85 ASP A CA 1
ATOM 681 C C . ASP A 1 85 ? 7.779 2.407 -16.584 1.00 86.56 85 ASP A C 1
ATOM 683 O O . ASP A 1 85 ? 8.723 1.644 -16.375 1.00 86.56 85 ASP A O 1
ATOM 687 N N . GLY A 1 86 ? 7.231 3.122 -15.598 1.00 89.25 86 GLY A N 1
ATOM 688 C CA . GLY A 1 86 ? 7.654 3.080 -14.202 1.00 89.25 86 GLY A CA 1
ATOM 689 C C . GLY A 1 86 ? 8.954 3.831 -13.898 1.00 89.25 86 GLY A C 1
ATOM 690 O O . GLY A 1 86 ? 9.626 4.348 -14.783 1.00 89.25 86 GLY A O 1
ATOM 691 N N . ILE A 1 87 ? 9.327 3.874 -12.619 1.00 87.38 87 ILE A N 1
ATOM 692 C CA . ILE A 1 87 ? 10.531 4.566 -12.124 1.00 87.38 87 ILE A CA 1
ATOM 693 C C . ILE A 1 87 ? 11.534 3.525 -11.635 1.00 87.38 87 ILE A C 1
ATOM 695 O O . ILE A 1 87 ? 11.194 2.717 -10.772 1.00 87.38 87 ILE A O 1
ATOM 699 N N . LEU A 1 88 ? 12.762 3.537 -12.159 1.00 86.25 88 LEU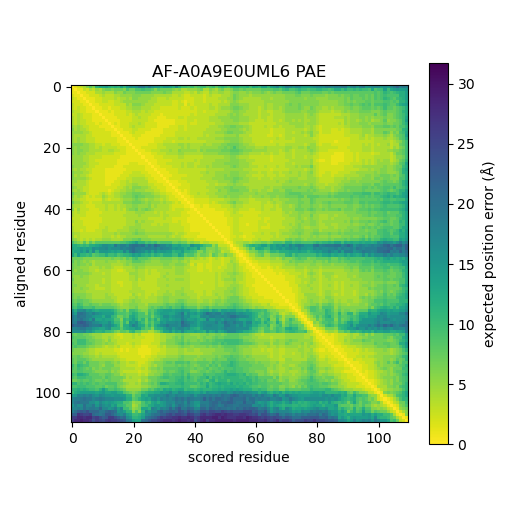 A N 1
ATOM 700 C CA . LEU A 1 88 ? 13.845 2.712 -11.620 1.00 86.25 88 LEU A CA 1
ATOM 701 C C . LEU A 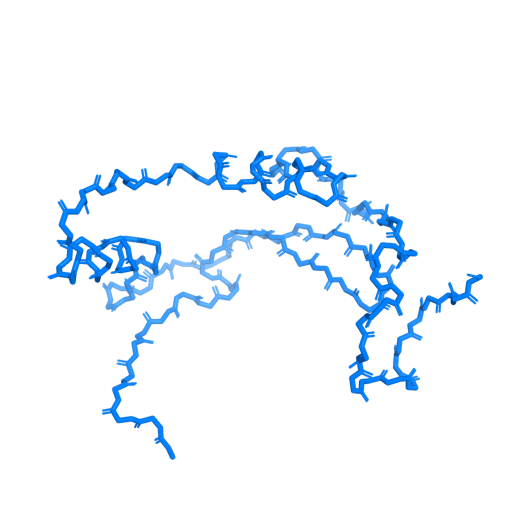1 88 ? 14.343 3.318 -10.303 1.00 86.25 88 LEU A C 1
ATOM 703 O O . LEU A 1 88 ? 14.696 4.495 -10.255 1.00 86.25 88 LEU A O 1
ATOM 707 N N . MET A 1 89 ? 14.364 2.519 -9.242 1.00 83.06 89 MET A N 1
ATOM 708 C CA . MET A 1 89 ? 14.928 2.912 -7.956 1.00 83.06 89 MET A CA 1
ATOM 709 C C . MET A 1 89 ? 16.409 2.555 -7.882 1.00 83.06 89 MET A C 1
ATOM 711 O O . MET A 1 89 ? 16.862 1.570 -8.459 1.00 83.06 89 MET A O 1
ATOM 715 N N . ASP A 1 90 ? 17.136 3.325 -7.081 1.00 81.06 90 ASP A N 1
ATOM 716 C CA . ASP A 1 90 ? 18.476 2.971 -6.633 1.00 81.06 90 ASP A CA 1
ATOM 717 C C . ASP A 1 90 ? 18.415 1.744 -5.706 1.00 81.06 90 ASP A C 1
ATOM 719 O O . ASP A 1 90 ? 17.976 1.825 -4.552 1.00 81.06 90 ASP A O 1
ATOM 723 N N . SER A 1 91 ? 18.828 0.593 -6.236 1.00 79.31 91 SER A N 1
ATOM 724 C CA . SER A 1 91 ? 18.812 -0.691 -5.536 1.00 79.31 91 SER A CA 1
ATOM 725 C C . SER A 1 91 ? 19.872 -0.798 -4.442 1.00 79.31 91 SER A C 1
ATOM 727 O O . SER A 1 91 ? 19.710 -1.614 -3.531 1.00 79.31 91 SER A O 1
ATOM 729 N N . SER A 1 92 ? 20.923 0.033 -4.473 1.00 81.44 92 SER A N 1
ATOM 730 C CA . SER A 1 92 ? 22.007 -0.000 -3.477 1.00 81.44 92 SER A CA 1
ATOM 731 C C . SER A 1 92 ? 21.490 0.246 -2.053 1.00 81.44 92 SER A C 1
ATOM 733 O O . SER A 1 92 ? 21.978 -0.344 -1.088 1.00 81.44 92 SER A O 1
ATOM 735 N N . LYS A 1 93 ? 20.399 1.012 -1.918 1.00 78.06 93 LYS A N 1
ATOM 736 C CA . LYS A 1 93 ? 19.706 1.277 -0.645 1.00 78.06 93 LYS A CA 1
ATOM 737 C C . LYS A 1 93 ? 19.128 0.028 0.021 1.00 78.06 93 LYS A C 1
ATOM 739 O O . LYS A 1 93 ? 18.826 0.056 1.212 1.00 78.06 93 LYS A O 1
ATOM 744 N N . PHE A 1 94 ? 18.981 -1.063 -0.728 1.00 78.69 94 PHE A N 1
ATOM 745 C CA . PHE A 1 94 ? 18.459 -2.340 -0.246 1.00 78.69 94 PHE A CA 1
ATOM 746 C C . PHE A 1 94 ? 19.547 -3.415 -0.126 1.00 78.69 94 PHE A C 1
ATOM 748 O O . PHE A 1 94 ? 19.223 -4.557 0.192 1.00 78.69 94 PHE A O 1
ATOM 755 N N . ALA A 1 95 ? 20.828 -3.072 -0.318 1.00 80.38 95 ALA A N 1
ATOM 756 C CA . ALA A 1 95 ? 21.945 -4.023 -0.281 1.00 80.38 95 ALA A CA 1
ATOM 757 C C . ALA A 1 95 ? 22.086 -4.766 1.063 1.00 80.38 95 ALA A C 1
ATOM 759 O O . ALA A 1 95 ? 22.602 -5.882 1.115 1.00 80.38 95 ALA A O 1
ATOM 760 N N . SER A 1 96 ? 21.600 -4.177 2.161 1.00 82.50 96 SER A N 1
ATOM 761 C CA . SER A 1 96 ? 21.592 -4.807 3.488 1.00 82.50 96 SER A CA 1
ATOM 762 C C . SER A 1 96 ? 20.479 -5.848 3.673 1.00 82.50 96 SER A C 1
ATOM 764 O O . SER A 1 96 ? 20.528 -6.638 4.621 1.00 82.50 96 SER A O 1
ATOM 766 N N . ILE A 1 97 ? 19.483 -5.884 2.782 1.00 82.12 97 ILE A N 1
ATOM 767 C CA . ILE A 1 97 ? 18.351 -6.807 2.862 1.00 82.12 97 ILE A CA 1
ATOM 768 C C . ILE A 1 97 ? 18.724 -8.133 2.198 1.00 82.12 97 ILE A C 1
ATOM 770 O O . ILE A 1 97 ? 19.022 -8.216 1.009 1.00 82.12 97 ILE A O 1
ATOM 774 N N . LYS A 1 98 ? 18.653 -9.219 2.972 1.00 82.31 98 LYS A N 1
ATOM 775 C CA . LYS A 1 98 ? 18.822 -10.582 2.455 1.00 82.31 98 LYS A CA 1
ATOM 776 C C . LYS A 1 98 ? 17.517 -11.066 1.831 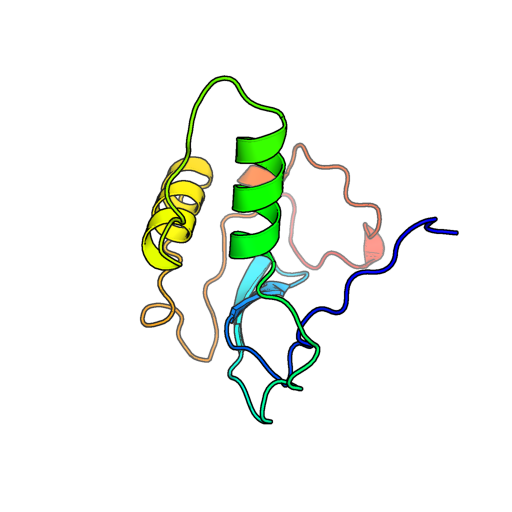1.00 82.31 98 LYS A C 1
ATOM 778 O O . LYS A 1 98 ? 16.718 -11.720 2.497 1.00 82.31 98 LYS A O 1
ATOM 783 N N . PHE A 1 99 ? 17.315 -10.761 0.557 1.00 81.19 99 PHE A N 1
ATOM 784 C CA . PHE A 1 99 ? 16.175 -11.280 -0.193 1.00 81.19 99 PHE A CA 1
ATOM 785 C C . PHE A 1 99 ? 16.278 -12.811 -0.368 1.00 81.19 99 PHE A C 1
ATOM 787 O O . PHE A 1 99 ? 17.344 -13.308 -0.760 1.00 81.19 99 PHE A O 1
ATOM 794 N N . PRO A 1 100 ? 15.210 -13.577 -0.078 1.00 80.50 100 PRO A N 1
ATOM 795 C CA . PRO A 1 100 ? 15.206 -15.026 -0.274 1.00 80.50 100 PRO A CA 1
ATOM 796 C C . PRO A 1 100 ? 15.239 -15.430 -1.760 1.00 80.50 100 PRO A C 1
ATOM 798 O O . PRO A 1 100 ? 15.751 -16.497 -2.096 1.00 80.50 100 PRO A O 1
ATOM 801 N N . GLU A 1 101 ? 14.793 -14.566 -2.673 1.00 74.69 101 GLU A N 1
ATOM 802 C CA . GLU A 1 101 ? 14.694 -14.814 -4.118 1.00 74.69 101 GLU A CA 1
ATOM 803 C C . GLU A 1 101 ? 15.986 -14.494 -4.898 1.00 74.69 101 GLU A C 1
ATOM 805 O O . GLU A 1 101 ? 15.938 -13.911 -5.981 1.00 74.69 101 GLU A O 1
ATOM 810 N N . LYS A 1 102 ? 17.162 -14.874 -4.382 1.00 68.12 102 LYS A N 1
ATOM 811 C CA . LYS A 1 102 ? 18.471 -14.454 -4.938 1.00 68.12 102 LYS A CA 1
ATOM 812 C C . LYS A 1 102 ? 18.638 -14.690 -6.444 1.00 68.12 102 LYS A C 1
ATOM 814 O O . LYS A 1 102 ? 19.077 -13.796 -7.150 1.00 68.12 102 LYS A O 1
ATOM 819 N N . ASN A 1 103 ? 18.246 -15.865 -6.941 1.00 66.50 103 ASN A N 1
ATOM 820 C CA . ASN A 1 103 ? 18.381 -16.223 -8.365 1.00 66.50 103 ASN A CA 1
ATOM 821 C C . ASN A 1 103 ? 17.375 -15.499 -9.269 1.00 66.50 103 ASN A C 1
ATOM 823 O O . ASN A 1 103 ? 17.470 -15.549 -10.492 1.00 66.50 103 ASN A O 1
ATOM 827 N N . ALA A 1 104 ? 16.367 -14.888 -8.658 1.00 68.38 104 ALA A N 1
ATOM 828 C CA . ALA A 1 104 ? 15.258 -14.241 -9.323 1.00 68.38 104 ALA A CA 1
ATOM 829 C C . ALA A 1 104 ? 15.439 -12.709 -9.363 1.00 68.38 104 ALA A C 1
ATOM 831 O O . ALA A 1 104 ? 14.823 -12.010 -10.168 1.00 68.38 104 ALA A O 1
ATOM 832 N N . LEU A 1 105 ? 16.278 -12.143 -8.513 1.00 70.69 105 LEU A N 1
ATOM 833 C CA . LEU A 1 105 ? 16.518 -10.710 -8.523 1.00 70.69 105 LEU A CA 1
ATOM 834 C C . LEU A 1 105 ? 17.299 -10.315 -9.781 1.00 70.69 105 LEU A C 1
ATOM 836 O O . LEU A 1 105 ? 18.400 -10.797 -10.023 1.00 70.69 105 LEU A O 1
ATOM 840 N N . HIS A 1 106 ? 16.700 -9.453 -10.601 1.00 66.19 106 HIS A N 1
ATOM 841 C CA . HIS A 1 106 ? 17.282 -8.978 -11.856 1.00 66.19 106 HIS A CA 1
ATOM 842 C C . HIS A 1 106 ? 17.795 -7.552 -11.668 1.00 66.19 106 HIS A C 1
ATOM 844 O O . HIS A 1 106 ? 17.358 -6.628 -12.352 1.00 66.19 106 HIS A O 1
ATOM 850 N N . PHE A 1 107 ? 18.688 -7.377 -10.700 1.00 65.50 107 PHE A N 1
ATOM 851 C CA . PHE A 1 107 ? 19.429 -6.141 -10.505 1.00 65.50 107 PHE A CA 1
ATOM 852 C C . PHE A 1 107 ? 20.876 -6.496 -10.170 1.00 65.50 107 PHE A C 1
ATOM 854 O O . PHE A 1 107 ? 21.141 -7.469 -9.461 1.00 65.50 107 PHE A O 1
ATOM 861 N N . THR A 1 108 ? 21.817 -5.750 -10.729 1.00 49.22 108 THR A N 1
ATOM 862 C CA . THR A 1 108 ? 23.227 -5.874 -10.380 1.00 49.22 108 THR A CA 1
ATOM 863 C C . THR A 1 108 ? 23.434 -5.243 -9.007 1.00 49.22 108 THR A C 1
ATOM 865 O O . THR A 1 108 ? 23.134 -4.069 -8.805 1.00 49.22 108 THR A O 1
ATOM 868 N N . ASN A 1 109 ? 23.924 -6.037 -8.051 1.00 48.97 109 ASN A N 1
ATOM 869 C CA . ASN A 1 109 ? 24.673 -5.484 -6.929 1.00 48.97 109 ASN A CA 1
ATOM 870 C C . ASN A 1 109 ? 25.988 -4.983 -7.536 1.00 48.97 109 ASN A C 1
ATOM 872 O O . ASN A 1 109 ? 26.871 -5.802 -7.791 1.00 48.97 109 ASN A O 1
ATOM 876 N N . GLU A 1 110 ? 26.076 -3.701 -7.875 1.00 41.12 110 GLU A N 1
ATOM 877 C CA . GLU A 1 110 ? 27.391 -3.062 -7.999 1.00 41.12 110 GLU A CA 1
ATOM 878 C C . GLU A 1 110 ? 28.000 -2.879 -6.605 1.00 41.12 110 GLU A C 1
ATOM 880 O O . GLU A 1 110 ? 27.245 -2.495 -5.677 1.00 41.12 110 GLU A O 1
#

Secondary structure (DSSP, 8-state):
--SS------TTTS-EEEE-TTSEEEEE---SPPPTT---HHHHHHHHHHHH-SSPPPPPPHHHHHHHHHHHHT----TTT--TT-EE--GGGGTTS--S-TTT--S---